Protein AF-A0A450YV75-F1 (afdb_monomer)

Nearest PDB structures (foldseek):
  7fiw-assembly1_A  TM=7.268E-01  e=1.356E-03  Wolbachia endosymbiont of Culex quinquefasciatus Pel
  8w2p-assembly1_A  TM=4.840E-01  e=3.377E-03  Geobacillus stearothermophilus
  4dap-assembly1_A  TM=3.737E-01  e=1.447E-03  Escherichia coli K-12
  3h4r-assembly1_A  TM=3.956E-01  e=1.069E-01  Escherichia coli K-12
  8xoo-assembly1_S  TM=3.190E-01  e=7.080E-01  Streptomyces hawaiiensis

pLDDT: mean 84.97, std 17.61, range [36.56, 97.62]

Solvent-accessible surface area (backbone atoms only — not comparable to full-atom values): 7342 Å² total; per-residue (Å²): 133,92,51,77,72,72,67,70,78,54,94,85,78,62,70,55,61,55,53,52,51,52,51,52,61,64,52,56,81,42,56,86,53,24,52,74,44,63,71,36,82,26,64,76,43,66,39,51,33,38,32,37,41,65,55,82,65,34,64,15,39,40,38,40,79,44,63,65,53,91,96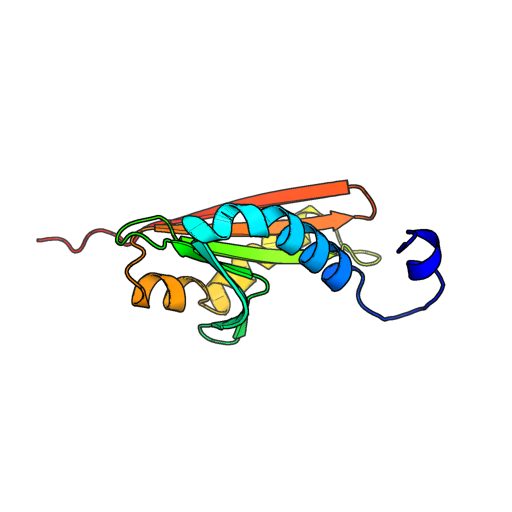,58,53,70,68,58,51,51,50,48,39,50,51,49,44,58,77,24,32,41,63,52,51,38,42,78,69,47,24,51,31,34,41,36,36,15,40,39,32,51,88,93,45,73,52,76,41,79,49,78,49,66,62,78,74,82,78,129

Structure (mmCIF, N/CA/C/O backbone):
data_AF-A0A450YV75-F1
#
_entry.id   AF-A0A450YV75-F1
#
loop_
_atom_site.group_PDB
_atom_site.id
_atom_site.type_symbol
_atom_site.label_atom_id
_atom_site.label_alt_id
_atom_site.label_comp_id
_atom_site.label_asym_id
_atom_site.label_entity_id
_atom_site.label_seq_id
_atom_site.pdbx_PDB_ins_code
_atom_site.Cartn_x
_atom_site.Cartn_y
_atom_site.Cartn_z
_atom_site.occupancy
_atom_site.B_iso_or_equiv
_atom_site.auth_seq_id
_atom_site.auth_comp_id
_atom_site.auth_asym_id
_atom_site.auth_atom_id
_atom_site.pdbx_PDB_model_num
ATOM 1 N N . MET A 1 1 ? -11.715 -6.234 -23.706 1.00 38.16 1 MET A N 1
ATOM 2 C CA . MET A 1 1 ? -10.824 -7.212 -23.048 1.00 38.16 1 MET A CA 1
ATOM 3 C C . MET A 1 1 ? -9.425 -6.637 -23.177 1.00 38.16 1 MET A C 1
ATOM 5 O O . MET A 1 1 ? -9.025 -6.399 -24.304 1.00 38.16 1 MET A O 1
ATOM 9 N N . LEU A 1 2 ? -8.765 -6.262 -22.078 1.00 36.66 2 LEU A N 1
ATOM 10 C CA . LEU A 1 2 ? -7.438 -5.639 -22.141 1.00 36.66 2 LEU A CA 1
ATOM 11 C C . LEU A 1 2 ? -6.396 -6.759 -22.282 1.00 36.66 2 LEU A C 1
ATOM 13 O O . LEU A 1 2 ? -6.283 -7.591 -21.380 1.00 36.66 2 LEU A O 1
ATOM 17 N N . SER A 1 3 ? -5.703 -6.834 -23.418 1.00 39.69 3 SER A N 1
ATOM 18 C CA . SER A 1 3 ? -4.635 -7.813 -23.646 1.00 39.69 3 SER A CA 1
ATOM 19 C C . SER A 1 3 ? -3.278 -7.209 -23.292 1.00 39.69 3 SER A C 1
ATOM 21 O O . SER A 1 3 ? -3.031 -6.032 -23.532 1.00 39.69 3 SER A O 1
ATOM 23 N N . TYR A 1 4 ? -2.359 -8.029 -22.775 1.00 46.41 4 TYR A N 1
ATOM 24 C CA . TYR A 1 4 ? -0.964 -7.645 -22.507 1.00 46.41 4 TYR A CA 1
ATOM 25 C C . TYR A 1 4 ? -0.268 -7.044 -23.745 1.00 46.41 4 TYR A C 1
ATOM 27 O O . TYR A 1 4 ? 0.578 -6.157 -23.630 1.00 46.41 4 TYR A O 1
ATOM 35 N N . HIS A 1 5 ? -0.672 -7.487 -24.938 1.00 49.31 5 HIS A N 1
ATOM 36 C CA . HIS A 1 5 ? -0.151 -6.977 -26.204 1.00 49.31 5 HIS A CA 1
ATOM 37 C C . HIS A 1 5 ? -0.627 -5.554 -26.538 1.00 49.31 5 HIS A C 1
ATOM 39 O O . HIS A 1 5 ? 0.089 -4.846 -27.239 1.00 49.31 5 HIS A O 1
ATOM 45 N N . ASP A 1 6 ? -1.747 -5.094 -25.973 1.00 47.56 6 ASP A N 1
ATOM 46 C CA . ASP A 1 6 ? -2.253 -3.730 -26.196 1.00 47.56 6 ASP A CA 1
ATOM 47 C C . ASP A 1 6 ? -1.529 -2.687 -25.328 1.00 47.56 6 ASP A C 1
ATOM 49 O O . ASP A 1 6 ? -1.534 -1.500 -25.641 1.00 47.56 6 ASP A O 1
ATOM 53 N N . THR A 1 7 ? -0.856 -3.117 -24.254 1.00 48.22 7 THR A N 1
ATOM 54 C CA . THR A 1 7 ? -0.045 -2.240 -23.385 1.00 48.22 7 THR A CA 1
ATOM 55 C C . THR A 1 7 ? 1.433 -2.178 -23.777 1.00 48.22 7 THR A C 1
ATOM 57 O O . THR A 1 7 ? 2.173 -1.355 -23.245 1.00 48.22 7 THR A O 1
ATOM 60 N N . ALA A 1 8 ? 1.874 -3.037 -24.703 1.00 46.22 8 ALA A N 1
ATOM 61 C CA . ALA A 1 8 ? 3.264 -3.114 -25.159 1.00 46.22 8 ALA A CA 1
ATOM 62 C C . ALA A 1 8 ? 3.581 -2.174 -26.342 1.00 46.22 8 ALA A C 1
ATOM 64 O O . ALA A 1 8 ? 4.746 -2.007 -26.688 1.00 46.22 8 ALA A O 1
ATOM 65 N N . GLY A 1 9 ? 2.562 -1.566 -26.963 1.00 40.19 9 GLY A N 1
ATOM 66 C CA . GLY A 1 9 ? 2.696 -0.765 -28.188 1.00 40.19 9 GLY A CA 1
ATOM 67 C C . GLY A 1 9 ? 2.872 0.745 -27.994 1.00 40.19 9 GLY A C 1
ATOM 68 O O . GLY A 1 9 ? 2.827 1.481 -28.974 1.00 40.19 9 GLY A O 1
ATOM 69 N N . GLY A 1 10 ? 3.037 1.230 -26.762 1.00 42.12 10 GLY A N 1
ATOM 70 C CA . GLY A 1 10 ? 3.183 2.659 -26.492 1.00 42.12 10 GLY A CA 1
ATOM 71 C C . GLY A 1 10 ? 4.266 2.918 -25.462 1.00 42.12 10 GLY A C 1
ATOM 72 O O . GLY A 1 10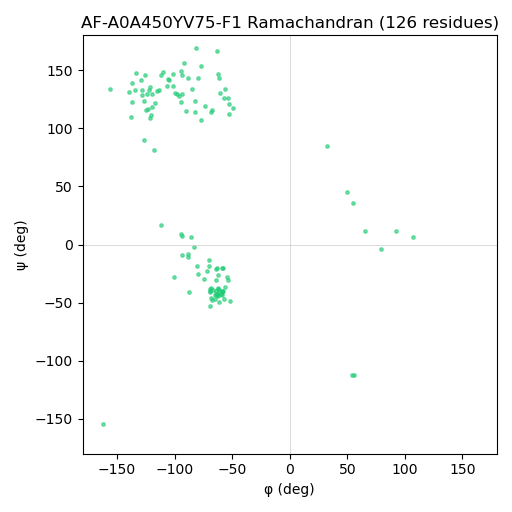 ? 4.083 2.635 -24.278 1.00 42.12 10 GLY A O 1
ATOM 73 N N . GLU A 1 11 ? 5.382 3.489 -25.903 1.00 48.56 11 GLU A N 1
ATOM 74 C CA . GLU A 1 11 ? 6.340 4.132 -25.013 1.00 48.56 11 GLU A CA 1
ATOM 75 C C . GLU A 1 11 ? 5.592 5.103 -24.075 1.00 48.56 11 GLU A C 1
ATOM 77 O O . GLU A 1 11 ? 4.959 6.065 -24.509 1.00 48.56 11 GLU A O 1
ATOM 82 N N . GLY A 1 12 ? 5.645 4.843 -22.765 1.00 50.12 12 GLY A N 1
ATOM 83 C CA . GLY A 1 12 ? 5.561 5.916 -21.772 1.00 50.12 12 GLY A CA 1
ATOM 84 C C . GLY A 1 12 ? 4.292 6.099 -20.929 1.00 50.12 12 GLY A C 1
ATOM 85 O O . GLY A 1 12 ? 4.273 7.052 -20.154 1.00 50.12 12 GLY A O 1
ATOM 86 N N . ARG A 1 13 ? 3.259 5.239 -20.960 1.00 46.75 13 ARG A N 1
ATOM 87 C CA . ARG A 1 13 ? 2.103 5.375 -20.030 1.00 46.75 13 ARG A CA 1
ATOM 88 C C . ARG A 1 13 ? 1.905 4.179 -19.083 1.00 46.75 13 ARG A C 1
ATOM 90 O O . ARG A 1 13 ? 1.094 3.294 -19.306 1.00 46.75 13 ARG A O 1
ATOM 97 N N . ALA A 1 14 ? 2.708 4.225 -18.014 1.00 56.16 14 ALA A N 1
ATOM 98 C CA . ALA A 1 14 ? 2.600 3.615 -16.677 1.00 56.16 14 ALA A CA 1
ATOM 99 C C . ALA A 1 14 ? 1.899 2.239 -16.528 1.00 56.16 14 ALA A C 1
ATOM 101 O O . ALA A 1 14 ? 0.752 2.173 -16.081 1.00 56.16 14 ALA A O 1
ATOM 102 N N . PRO A 1 15 ? 2.625 1.123 -16.744 1.00 67.38 15 PRO A N 1
ATOM 103 C CA . PRO A 1 15 ? 2.144 -0.226 -16.419 1.00 67.38 15 PRO A CA 1
ATOM 104 C C . PRO A 1 15 ? 1.790 -0.434 -14.931 1.00 67.38 15 PRO A C 1
ATOM 106 O O . PRO A 1 15 ? 1.016 -1.328 -14.609 1.00 67.38 15 PRO A O 1
ATOM 109 N N . GLU A 1 16 ? 2.301 0.400 -14.017 1.00 70.69 16 GLU A N 1
ATOM 110 C CA . GLU A 1 16 ? 1.957 0.369 -12.583 1.00 70.69 16 GLU A CA 1
ATOM 111 C C . GLU A 1 16 ? 0.460 0.581 -12.338 1.00 70.69 16 GLU A C 1
ATOM 113 O O . GLU A 1 16 ? -0.137 -0.141 -11.544 1.00 70.69 16 GLU A O 1
ATOM 118 N N . ALA A 1 17 ? -0.174 1.491 -13.083 1.00 79.00 17 ALA A N 1
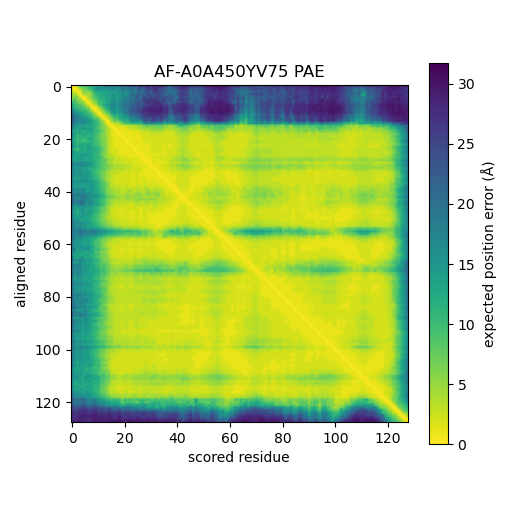ATOM 119 C CA . ALA A 1 17 ? -1.606 1.759 -12.958 1.00 79.00 17 ALA A CA 1
ATOM 120 C C . ALA A 1 17 ? -2.460 0.536 -13.337 1.00 79.00 17 ALA A C 1
ATOM 122 O O . ALA A 1 17 ? -3.534 0.325 -12.770 1.00 79.00 17 ALA A O 1
ATOM 123 N N . VAL A 1 18 ? -1.975 -0.301 -14.263 1.00 83.94 18 VAL A N 1
ATOM 124 C CA . VAL A 1 18 ? -2.639 -1.558 -14.640 1.00 83.94 18 VAL A CA 1
ATOM 125 C C . VAL A 1 18 ? -2.571 -2.556 -13.487 1.00 83.94 18 VAL A C 1
ATOM 127 O O . VAL A 1 18 ? -3.595 -3.134 -13.122 1.00 83.94 18 VAL A O 1
ATOM 130 N N . TYR A 1 19 ? -1.399 -2.717 -12.866 1.00 86.25 19 TYR A N 1
ATOM 131 C CA . TYR A 1 19 ? -1.244 -3.603 -11.712 1.00 86.25 19 TYR A CA 1
ATOM 132 C C . TYR A 1 19 ? -2.036 -3.122 -10.496 1.00 86.25 19 TYR A C 1
ATOM 134 O O . TYR A 1 19 ? -2.735 -3.919 -9.872 1.00 86.25 19 TYR A O 1
ATOM 142 N N . GLN A 1 20 ? -1.995 -1.821 -10.203 1.00 88.81 20 GLN A N 1
ATOM 143 C CA . GLN A 1 20 ? -2.792 -1.205 -9.145 1.00 88.81 20 GLN A CA 1
ATOM 144 C C . GLN A 1 20 ? -4.287 -1.464 -9.372 1.00 88.81 20 GLN A C 1
ATOM 146 O O . GLN A 1 20 ? -4.977 -1.895 -8.453 1.00 88.81 20 GLN A O 1
ATOM 151 N N . SER A 1 21 ? -4.785 -1.263 -10.598 1.00 90.81 21 SER A N 1
ATOM 152 C CA . SER A 1 21 ? -6.197 -1.495 -10.940 1.00 90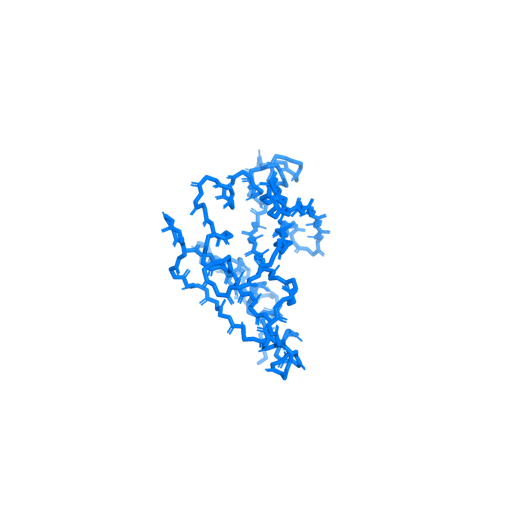.81 21 SER A CA 1
ATOM 153 C C . SER A 1 21 ? -6.593 -2.966 -10.808 1.00 90.81 21 SER A C 1
ATOM 155 O O . SER A 1 21 ? -7.674 -3.271 -10.306 1.00 90.81 21 SER A O 1
ATOM 157 N N . PHE A 1 22 ? -5.716 -3.886 -11.220 1.00 89.94 22 PHE A N 1
ATOM 158 C CA . PHE A 1 22 ? -5.935 -5.322 -11.049 1.00 89.94 22 PHE A CA 1
ATOM 159 C C . PHE A 1 22 ? -6.039 -5.699 -9.567 1.00 89.94 22 PHE A C 1
ATOM 161 O O . PHE A 1 22 ? -7.008 -6.341 -9.164 1.00 89.94 22 PHE A O 1
ATOM 168 N N . VAL A 1 23 ? -5.088 -5.249 -8.743 1.00 91.94 23 VAL A N 1
ATOM 169 C CA . VAL A 1 23 ? -5.099 -5.508 -7.296 1.00 91.94 23 VAL A CA 1
ATOM 170 C C . VAL A 1 23 ? -6.314 -4.866 -6.633 1.00 91.94 23 VAL A C 1
ATOM 172 O O . VAL A 1 23 ? -6.989 -5.527 -5.851 1.00 91.94 23 VAL A O 1
ATOM 175 N N . LEU A 1 24 ? -6.666 -3.630 -6.988 1.00 93.12 24 LEU A N 1
ATOM 176 C CA . LEU A 1 24 ? -7.866 -2.967 -6.476 1.00 93.12 24 LEU A CA 1
ATOM 177 C C . LEU A 1 24 ? -9.141 -3.764 -6.795 1.00 93.12 24 LEU A C 1
ATOM 179 O O . LEU A 1 24 ? -10.008 -3.899 -5.933 1.00 93.12 24 LEU A O 1
ATOM 183 N N . GLY A 1 25 ? -9.230 -4.349 -7.994 1.00 94.56 25 GLY A N 1
ATOM 184 C CA . GLY A 1 25 ? -10.326 -5.240 -8.379 1.00 94.56 25 GLY A CA 1
ATOM 185 C C . GLY A 1 25 ? -10.416 -6.505 -7.518 1.00 94.56 25 GLY A C 1
ATOM 186 O O . GLY A 1 25 ? -11.516 -6.918 -7.161 1.00 94.56 25 GLY A O 1
ATOM 187 N N . LEU A 1 26 ? -9.278 -7.092 -7.130 1.00 93.50 26 LEU A N 1
ATOM 188 C CA . LEU A 1 26 ? -9.245 -8.232 -6.202 1.00 93.50 26 LEU A CA 1
ATOM 189 C C . LEU A 1 26 ? -9.660 -7.827 -4.782 1.00 93.50 26 LEU A C 1
ATOM 191 O O . LEU A 1 26 ? -10.404 -8.551 -4.121 1.00 93.50 26 LEU A O 1
ATOM 195 N N . LEU A 1 27 ? -9.203 -6.659 -4.324 1.00 95.62 27 LEU A N 1
ATOM 196 C CA . LEU A 1 27 ? -9.498 -6.142 -2.987 1.00 95.62 27 LEU A CA 1
ATOM 197 C C . LEU A 1 27 ? -10.956 -5.704 -2.825 1.00 95.62 27 LEU A C 1
ATOM 199 O O . LEU A 1 27 ? -11.424 -5.610 -1.695 1.00 95.62 27 LEU A O 1
ATOM 203 N N . ALA A 1 28 ? -11.693 -5.469 -3.914 1.00 91.81 28 ALA A N 1
ATOM 204 C CA . ALA A 1 28 ? -13.089 -5.036 -3.864 1.00 91.81 28 ALA A CA 1
ATOM 205 C C . ALA A 1 28 ? -13.992 -5.973 -3.036 1.00 91.81 28 ALA A C 1
ATOM 207 O O . ALA A 1 28 ? -14.962 -5.510 -2.438 1.00 91.81 28 ALA A O 1
ATOM 208 N N . ASN A 1 29 ? -13.658 -7.269 -2.944 1.00 93.19 29 ASN A N 1
ATOM 209 C CA . ASN A 1 29 ? -14.415 -8.221 -2.123 1.00 93.19 29 ASN A CA 1
ATOM 210 C C . ASN A 1 29 ? -14.253 -8.011 -0.605 1.00 93.19 29 ASN A C 1
ATOM 212 O O . ASN A 1 29 ? -15.028 -8.577 0.154 1.00 93.19 29 ASN A O 1
ATOM 216 N N . LEU A 1 30 ? -13.275 -7.203 -0.179 1.00 95.00 30 LEU A N 1
ATOM 217 C CA . LEU A 1 30 ? -12.999 -6.884 1.223 1.00 95.00 30 LEU A CA 1
ATOM 218 C C . LEU A 1 30 ? -13.690 -5.591 1.673 1.00 95.00 30 LEU A C 1
ATOM 220 O O . LEU A 1 30 ? -13.386 -5.090 2.754 1.00 95.00 30 LEU A O 1
ATOM 224 N N . GLY A 1 31 ? -14.574 -5.015 0.851 1.00 92.88 31 GLY A N 1
ATOM 225 C CA . GLY A 1 31 ? -15.236 -3.735 1.127 1.00 92.88 31 GLY A CA 1
ATOM 226 C C . GLY A 1 31 ? -16.143 -3.730 2.365 1.00 92.88 31 GLY A C 1
ATOM 227 O O . GLY A 1 31 ? -16.426 -2.667 2.912 1.00 92.88 31 GLY A O 1
ATOM 228 N N . ASP A 1 32 ? -16.573 -4.904 2.827 1.00 94.12 32 ASP A N 1
ATOM 229 C CA . ASP A 1 32 ? -17.310 -5.104 4.081 1.00 94.12 32 ASP A CA 1
ATOM 230 C C . ASP A 1 32 ? -16.407 -4.985 5.320 1.00 94.12 32 ASP A C 1
ATOM 232 O O . ASP A 1 32 ? -16.847 -4.545 6.382 1.00 94.12 32 ASP A O 1
ATOM 236 N N . ARG A 1 33 ? -15.127 -5.337 5.176 1.00 95.62 33 ARG A N 1
ATOM 237 C CA . ARG A 1 33 ? -14.122 -5.331 6.248 1.00 95.62 33 ARG A CA 1
ATOM 238 C C . ARG A 1 33 ? -13.213 -4.111 6.221 1.00 95.62 33 ARG A C 1
ATOM 240 O O . ARG A 1 33 ? -12.693 -3.715 7.264 1.00 95.62 33 ARG A O 1
ATOM 247 N N . TYR A 1 34 ? -13.006 -3.529 5.045 1.00 97.31 34 TYR A N 1
ATOM 248 C CA . TYR A 1 34 ? -12.088 -2.425 4.814 1.00 97.31 34 TYR A CA 1
ATOM 249 C C . TYR A 1 34 ? -12.712 -1.331 3.950 1.00 97.31 34 TYR A C 1
ATOM 251 O O . TYR A 1 34 ? -13.206 -1.570 2.852 1.00 97.31 34 TYR A O 1
ATOM 259 N N . ARG A 1 35 ? -12.556 -0.082 4.389 1.00 96.62 35 ARG A N 1
ATOM 260 C CA . ARG A 1 35 ? -12.682 1.087 3.523 1.00 96.62 35 ARG A CA 1
ATOM 261 C C . ARG A 1 35 ? -11.406 1.220 2.694 1.00 96.62 35 ARG A C 1
ATOM 263 O O . ARG A 1 35 ? -10.360 1.609 3.216 1.00 96.62 35 ARG A O 1
ATOM 270 N N . ILE A 1 36 ? -11.505 0.907 1.407 1.00 97.19 36 ILE A N 1
ATOM 271 C CA . ILE A 1 36 ? -10.384 0.926 0.461 1.00 97.19 36 ILE A CA 1
ATOM 272 C C . ILE A 1 36 ? -10.378 2.258 -0.294 1.00 97.19 36 ILE A C 1
ATOM 274 O O . ILE A 1 36 ? -11.390 2.663 -0.863 1.00 97.19 36 ILE A O 1
ATOM 278 N N . ARG A 1 37 ? -9.237 2.950 -0.298 1.00 95.75 37 ARG A N 1
ATOM 279 C CA . ARG A 1 37 ? -9.015 4.214 -1.014 1.00 95.75 37 ARG A CA 1
ATOM 280 C C . ARG A 1 37 ? -7.752 4.093 -1.853 1.00 95.75 37 ARG A C 1
ATOM 282 O O . ARG A 1 37 ? -6.714 3.726 -1.317 1.00 95.75 37 ARG A O 1
ATOM 289 N N . SER A 1 38 ? -7.826 4.418 -3.139 1.00 94.88 38 SER A N 1
ATOM 290 C CA . SER A 1 38 ? -6.673 4.405 -4.046 1.00 94.88 38 SER A CA 1
ATOM 291 C C . SER A 1 38 ? -6.265 5.813 -4.457 1.00 94.88 38 SER A C 1
ATOM 293 O O . SER A 1 38 ? -7.144 6.658 -4.624 1.00 94.88 38 SER A O 1
ATOM 295 N N . ASN A 1 39 ? -4.974 6.046 -4.701 1.00 92.81 39 ASN A N 1
ATOM 296 C CA . ASN A 1 39 ? -4.441 7.337 -5.154 1.00 92.81 39 ASN A CA 1
ATOM 297 C C . ASN A 1 39 ? -4.935 8.505 -4.280 1.00 92.81 39 ASN A C 1
ATOM 299 O O . ASN A 1 39 ? -5.372 9.537 -4.788 1.00 92.81 39 ASN A O 1
ATOM 303 N N . ILE A 1 40 ? -4.891 8.324 -2.959 1.00 93.62 40 ILE A N 1
ATOM 304 C CA . ILE A 1 40 ? -5.452 9.260 -1.978 1.00 93.62 40 ILE A CA 1
ATOM 305 C C . ILE A 1 40 ? -4.342 10.034 -1.267 1.00 93.62 40 ILE A C 1
ATOM 307 O O . ILE A 1 40 ? -3.280 9.483 -0.968 1.00 93.62 40 ILE A O 1
ATOM 311 N N . GLU A 1 41 ? -4.585 11.316 -0.999 1.00 92.75 41 GLU A N 1
ATOM 312 C CA . GLU A 1 41 ? -3.682 12.124 -0.180 1.00 92.75 41 GLU A CA 1
ATOM 313 C C . GLU A 1 41 ? -3.562 11.532 1.227 1.00 92.75 41 GLU A C 1
ATOM 315 O O . GLU A 1 41 ? -4.554 11.198 1.882 1.00 92.75 41 GLU A O 1
ATOM 320 N N . SER A 1 42 ? -2.323 11.370 1.680 1.00 91.31 42 SER A N 1
ATOM 321 C CA . SER A 1 42 ? -2.005 10.807 2.983 1.00 91.31 42 SER A CA 1
ATOM 322 C C . SER A 1 42 ? -0.636 11.275 3.449 1.00 91.31 42 SER A C 1
ATOM 324 O O . SER A 1 42 ? 0.332 11.263 2.685 1.00 91.31 42 SER A O 1
ATOM 326 N N . GLY A 1 43 ? -0.552 11.695 4.712 1.00 92.31 43 GLY A N 1
ATOM 327 C CA . GLY A 1 43 ? 0.667 12.265 5.275 1.00 92.31 43 GLY A CA 1
ATOM 328 C C . GLY A 1 43 ? 1.192 13.430 4.428 1.00 92.31 43 GLY A C 1
ATOM 329 O O . GLY A 1 43 ? 0.574 14.487 4.366 1.00 92.31 43 GLY A O 1
ATOM 330 N N . LEU A 1 44 ? 2.344 13.223 3.789 1.00 92.44 44 LEU A N 1
ATOM 331 C CA . LEU A 1 44 ? 3.080 14.199 2.979 1.00 92.44 44 LEU A CA 1
ATOM 332 C C . LEU A 1 44 ? 3.096 13.843 1.479 1.00 92.44 44 LEU A C 1
ATOM 334 O O . LEU A 1 44 ? 3.958 14.320 0.735 1.00 92.44 44 LEU A O 1
ATOM 338 N N . GLY A 1 45 ? 2.207 12.956 1.029 1.00 93.31 45 GLY A N 1
ATOM 339 C CA . GLY A 1 45 ? 2.156 12.510 -0.361 1.00 93.31 45 GLY A CA 1
ATOM 340 C C . GLY A 1 45 ? 0.830 11.855 -0.737 1.00 93.31 45 GLY A C 1
ATOM 341 O O . GLY A 1 45 ? -0.211 12.135 -0.146 1.00 93.31 45 GLY A O 1
ATOM 342 N N . ARG A 1 46 ? 0.876 10.980 -1.744 1.00 93.25 46 ARG A N 1
ATOM 343 C CA . ARG A 1 46 ? -0.279 10.229 -2.235 1.00 93.25 46 ARG A CA 1
ATOM 344 C C . ARG A 1 46 ? 0.052 8.746 -2.193 1.00 93.25 46 ARG A C 1
ATOM 346 O O . ARG A 1 46 ? 0.961 8.315 -2.894 1.00 93.25 46 ARG A O 1
ATOM 353 N N . ALA A 1 47 ? -0.670 8.007 -1.361 1.00 93.31 47 ALA A N 1
ATOM 354 C CA . ALA A 1 47 ? -0.526 6.562 -1.268 1.00 93.31 47 ALA A CA 1
ATOM 355 C C . ALA A 1 47 ? -1.276 5.888 -2.422 1.00 93.31 47 ALA A C 1
ATOM 357 O O . ALA A 1 47 ? -2.376 6.327 -2.787 1.00 93.31 47 ALA A O 1
ATOM 358 N N . ASP A 1 48 ? -0.719 4.802 -2.959 1.00 94.94 48 ASP A N 1
ATOM 359 C CA . ASP A 1 48 ? -1.380 4.068 -4.036 1.00 94.94 48 ASP A CA 1
ATOM 360 C C . ASP A 1 48 ? -2.651 3.383 -3.542 1.00 94.94 48 ASP A C 1
ATOM 362 O O . ASP A 1 48 ? -3.691 3.515 -4.188 1.00 94.94 48 ASP A O 1
ATOM 366 N N . ILE A 1 49 ? -2.594 2.672 -2.409 1.00 96.69 49 ILE A N 1
ATOM 367 C CA . ILE A 1 49 ? -3.772 2.110 -1.735 1.00 96.69 49 ILE A CA 1
ATOM 368 C C . ILE A 1 49 ? -3.645 2.262 -0.214 1.00 96.69 49 ILE A C 1
ATOM 370 O O . ILE A 1 49 ? -2.644 1.882 0.392 1.00 96.69 49 ILE A O 1
ATOM 374 N N . LEU A 1 50 ? -4.714 2.762 0.406 1.00 97.06 50 LEU A N 1
ATOM 375 C CA . LEU A 1 50 ? -4.962 2.720 1.842 1.00 97.06 50 LEU A CA 1
ATOM 376 C C . LEU A 1 50 ? -6.193 1.872 2.135 1.00 97.06 50 LEU A C 1
ATOM 378 O O . LEU A 1 50 ? -7.256 2.088 1.549 1.00 97.06 50 LEU A O 1
ATOM 382 N N . MET A 1 51 ? -6.067 0.961 3.092 1.00 97.62 51 MET A N 1
ATOM 383 C CA . MET A 1 51 ? -7.177 0.159 3.593 1.00 97.62 51 MET A CA 1
ATOM 384 C C . MET A 1 51 ? -7.343 0.404 5.087 1.00 97.62 51 MET A C 1
ATOM 386 O O . MET A 1 51 ? -6.509 -0.001 5.900 1.00 97.62 51 MET A O 1
ATOM 390 N N . SER A 1 52 ? -8.445 1.051 5.440 1.00 97.00 52 SER A N 1
ATOM 391 C CA . SER A 1 52 ? -8.826 1.284 6.830 1.00 97.00 52 SER A CA 1
ATOM 392 C C . SER A 1 52 ? -9.836 0.228 7.249 1.00 97.00 52 SER A C 1
ATOM 394 O O . SER A 1 52 ? -10.814 0.045 6.523 1.00 97.00 52 SER A O 1
ATOM 396 N N . PRO A 1 53 ? -9.649 -0.473 8.372 1.00 96.56 53 PRO A N 1
ATOM 397 C CA . PRO A 1 53 ? -10.641 -1.423 8.849 1.00 96.56 53 PRO A CA 1
ATOM 398 C C . PRO A 1 53 ? -11.959 -0.692 9.142 1.00 96.56 53 PRO A C 1
ATOM 400 O O . PRO A 1 53 ? -11.961 0.453 9.598 1.00 96.56 53 PRO A O 1
ATOM 403 N N . VAL A 1 54 ? -13.085 -1.342 8.849 1.00 94.62 54 VAL A N 1
ATOM 404 C CA . VAL A 1 54 ? -14.417 -0.818 9.195 1.00 94.62 54 VAL A CA 1
ATOM 405 C C . VAL A 1 54 ? -14.625 -0.863 10.710 1.00 94.62 54 VAL A C 1
ATOM 407 O O . VAL A 1 54 ? -15.169 0.075 11.289 1.00 94.62 54 VAL A O 1
ATOM 410 N N . GLU A 1 55 ? -14.142 -1.924 11.358 1.00 87.88 55 GLU A N 1
ATOM 411 C CA . GLU A 1 55 ? -14.163 -2.070 12.811 1.00 87.88 55 GLU A CA 1
ATOM 412 C C . GLU A 1 55 ? -12.952 -1.390 13.465 1.00 87.88 55 GLU A C 1
ATOM 414 O O . GLU A 1 55 ? -11.802 -1.549 13.040 1.00 87.88 55 GLU A O 1
ATOM 419 N N . ALA A 1 56 ? -13.210 -0.633 14.534 1.00 79.31 56 ALA A N 1
ATOM 420 C CA . ALA A 1 56 ? -12.175 0.077 15.274 1.00 79.31 56 ALA A CA 1
ATOM 421 C C . ALA A 1 56 ? -11.154 -0.887 15.905 1.00 79.31 56 ALA A C 1
ATOM 423 O O . ALA A 1 56 ? -11.488 -1.986 16.341 1.00 79.31 56 ALA A O 1
ATOM 424 N N . GLY A 1 57 ? -9.893 -0.456 15.985 1.00 78.56 57 GLY A N 1
ATOM 425 C CA . GLY A 1 57 ? -8.805 -1.260 16.551 1.00 78.56 57 GLY A CA 1
ATOM 426 C C . GLY A 1 57 ? -8.241 -2.329 15.610 1.00 78.56 57 GLY A C 1
ATOM 427 O O . GLY A 1 57 ? -7.240 -2.957 15.954 1.00 78.56 57 GLY A O 1
ATOM 428 N N . GLY A 1 58 ? -8.823 -2.500 14.418 1.00 88.69 58 GLY A N 1
ATOM 429 C CA . GLY A 1 58 ? -8.248 -3.327 13.364 1.00 88.69 58 GLY A CA 1
ATOM 430 C C . GLY A 1 58 ? -6.898 -2.802 12.857 1.00 88.69 58 GLY A C 1
ATOM 431 O O . GLY A 1 58 ? -6.492 -1.662 13.106 1.00 88.69 58 GLY A O 1
ATOM 432 N N . ARG A 1 59 ? -6.194 -3.651 12.105 1.00 95.06 59 ARG A N 1
ATOM 433 C CA . ARG A 1 59 ? -4.929 -3.296 11.456 1.00 95.06 59 ARG A CA 1
ATOM 434 C C . ARG A 1 59 ? -5.199 -2.553 10.149 1.00 95.06 59 ARG A C 1
ATOM 436 O O . ARG A 1 59 ? -5.862 -3.100 9.268 1.00 95.06 59 ARG A O 1
ATOM 443 N N . GLY A 1 60 ? -4.654 -1.346 10.020 1.00 97.00 60 GLY A N 1
ATOM 444 C CA . GLY A 1 60 ? -4.652 -0.599 8.763 1.00 97.00 60 GLY A CA 1
ATOM 445 C C . GLY A 1 60 ? -3.594 -1.134 7.797 1.00 97.00 60 GLY A C 1
ATOM 446 O O . GLY A 1 60 ? -2.591 -1.703 8.230 1.00 97.00 60 GLY A O 1
ATOM 447 N N . ILE A 1 61 ? -3.806 -0.959 6.493 1.00 97.62 61 ILE A N 1
ATOM 448 C CA . ILE A 1 61 ? -2.872 -1.425 5.459 1.00 97.62 61 ILE A CA 1
ATOM 449 C C . ILE A 1 61 ? -2.540 -0.274 4.509 1.00 97.62 61 ILE A C 1
ATOM 451 O O . ILE A 1 61 ? -3.437 0.427 4.038 1.00 97.62 61 ILE A O 1
ATOM 455 N N . VAL A 1 62 ? -1.254 -0.101 4.220 1.00 97.56 62 VAL A N 1
ATOM 456 C CA . VAL A 1 62 ? -0.737 0.777 3.163 1.00 97.56 62 VAL A CA 1
ATOM 457 C C . VAL A 1 62 ? -0.084 -0.104 2.109 1.00 97.56 62 VAL A C 1
ATOM 459 O O . VAL A 1 62 ? 0.711 -0.973 2.463 1.00 97.56 62 VAL A O 1
ATOM 462 N N . MET A 1 63 ? -0.379 0.122 0.833 1.00 96.81 63 MET A N 1
ATOM 463 C CA . MET A 1 63 ? 0.329 -0.525 -0.273 1.00 96.81 63 MET A CA 1
ATOM 464 C C . MET A 1 63 ? 0.960 0.531 -1.174 1.00 96.81 63 MET A C 1
ATOM 466 O O . MET A 1 63 ? 0.304 1.517 -1.515 1.00 96.81 63 MET A O 1
ATOM 470 N N . GLU A 1 64 ? 2.206 0.291 -1.566 1.00 95.75 64 GLU A N 1
ATOM 471 C CA . GLU A 1 64 ? 2.955 1.076 -2.546 1.00 95.75 64 GLU A CA 1
ATOM 472 C C . GLU A 1 64 ? 3.432 0.139 -3.658 1.00 95.75 64 GLU A C 1
ATOM 474 O O . GLU A 1 64 ? 4.040 -0.905 -3.388 1.00 95.75 64 GLU A O 1
ATOM 479 N N . PHE A 1 65 ? 3.169 0.511 -4.907 1.00 93.75 65 PHE A N 1
ATOM 480 C CA . PHE A 1 65 ? 3.526 -0.272 -6.080 1.00 93.75 65 PHE A CA 1
ATOM 481 C C . PHE A 1 65 ? 4.731 0.340 -6.794 1.00 93.75 65 PHE A C 1
ATOM 483 O O . PHE A 1 65 ? 4.855 1.556 -6.925 1.00 93.75 65 PHE A O 1
ATOM 490 N N . LYS A 1 66 ? 5.623 -0.516 -7.296 1.00 92.25 66 LYS A N 1
ATOM 491 C CA . LYS A 1 66 ? 6.720 -0.128 -8.191 1.00 92.25 66 LYS A CA 1
ATOM 492 C C . LYS A 1 66 ? 6.804 -1.083 -9.366 1.00 92.25 66 LYS A C 1
ATOM 494 O O . LYS A 1 66 ? 6.576 -2.283 -9.229 1.00 92.25 66 LYS A O 1
ATOM 499 N N . ARG A 1 67 ? 7.212 -0.575 -10.518 1.00 88.81 67 ARG A N 1
ATOM 500 C CA . ARG A 1 67 ? 7.675 -1.372 -11.650 1.00 88.81 67 ARG A CA 1
ATOM 501 C C . ARG A 1 67 ? 9.181 -1.250 -11.766 1.00 88.81 67 ARG A C 1
ATOM 503 O O . ARG A 1 67 ? 9.730 -0.152 -11.721 1.00 88.81 67 ARG A O 1
ATOM 510 N N . LEU A 1 68 ? 9.834 -2.376 -12.005 1.00 89.62 68 LEU A N 1
ATOM 511 C CA . LEU A 1 68 ? 11.247 -2.405 -12.309 1.00 89.62 68 LEU A CA 1
ATOM 512 C C . LEU A 1 68 ? 11.506 -1.753 -13.675 1.00 89.62 68 LEU A C 1
ATOM 514 O O . LEU A 1 68 ? 11.017 -2.210 -14.710 1.00 89.62 68 LEU A O 1
ATOM 518 N N . GLY A 1 69 ? 12.231 -0.636 -13.659 1.00 84.62 69 GLY A N 1
ATOM 519 C CA . GLY A 1 69 ? 12.739 0.018 -14.861 1.00 84.62 69 GLY A CA 1
ATOM 520 C C . GLY A 1 69 ? 14.019 -0.635 -15.382 1.00 84.62 69 GLY A C 1
ATOM 521 O O . GLY A 1 69 ? 14.662 -1.430 -14.694 1.00 84.62 69 GLY A O 1
ATOM 522 N N . GLU A 1 70 ? 14.428 -0.251 -16.591 1.00 81.31 70 GLU A N 1
ATOM 523 C CA . GLU A 1 70 ? 15.726 -0.650 -17.137 1.00 81.31 70 GLU A CA 1
ATOM 524 C C . GLU A 1 70 ? 16.854 -0.225 -16.181 1.00 81.31 70 GLU A C 1
ATOM 526 O O . GLU A 1 70 ? 16.864 0.896 -15.669 1.00 81.31 70 GLU A O 1
ATOM 531 N N . ASN A 1 71 ? 17.798 -1.131 -15.917 1.00 86.44 71 ASN A N 1
ATOM 532 C CA . ASN A 1 71 ? 18.932 -0.938 -14.997 1.00 86.44 71 ASN A CA 1
ATOM 533 C C . ASN A 1 71 ? 18.578 -0.771 -13.504 1.00 86.44 71 ASN A C 1
ATOM 535 O O . ASN A 1 71 ? 19.446 -0.422 -12.697 1.00 86.44 71 ASN A O 1
ATOM 539 N N . GLN A 1 72 ? 17.336 -1.040 -13.100 1.00 90.19 72 GLN A N 1
ATOM 540 C CA . GLN A 1 72 ? 16.972 -1.148 -11.687 1.00 90.19 72 GLN A CA 1
ATOM 541 C C . GLN A 1 72 ? 17.084 -2.599 -11.203 1.00 90.19 72 GLN A C 1
ATOM 543 O O . GLN A 1 72 ? 16.998 -3.538 -11.989 1.00 90.19 72 GLN A O 1
ATOM 548 N N . SER A 1 73 ? 17.258 -2.795 -9.892 1.00 94.56 73 SER A N 1
ATOM 549 C CA . SER A 1 73 ? 17.191 -4.125 -9.273 1.00 94.56 73 SER A CA 1
ATOM 550 C C . SER A 1 73 ? 15.972 -4.256 -8.364 1.00 94.56 73 SER A C 1
ATOM 552 O O . SER A 1 73 ? 15.565 -3.291 -7.711 1.00 94.56 73 SER A O 1
ATOM 554 N N . MET A 1 74 ? 15.406 -5.465 -8.329 1.00 94.00 74 MET A N 1
ATOM 555 C CA . MET A 1 74 ? 14.247 -5.811 -7.503 1.00 94.00 74 MET A CA 1
ATOM 556 C C . MET A 1 74 ? 14.471 -5.421 -6.037 1.00 94.00 74 MET A C 1
ATOM 558 O O . MET A 1 74 ? 13.672 -4.700 -5.451 1.00 94.00 74 MET A O 1
ATOM 562 N N . ASP A 1 75 ? 15.622 -5.799 -5.478 1.00 95.00 75 ASP A N 1
ATOM 563 C CA . ASP A 1 75 ? 15.963 -5.514 -4.084 1.00 95.00 75 ASP A CA 1
ATOM 564 C C . ASP A 1 75 ? 16.063 -4.009 -3.770 1.00 95.00 75 ASP A C 1
ATOM 566 O O . ASP A 1 75 ? 15.593 -3.555 -2.723 1.00 95.00 75 ASP A O 1
ATOM 570 N N . ARG A 1 76 ? 16.591 -3.199 -4.702 1.00 94.88 76 ARG A N 1
ATOM 571 C CA . ARG A 1 76 ? 16.620 -1.737 -4.534 1.00 94.88 76 ARG A CA 1
ATOM 572 C C . ARG A 1 76 ? 15.209 -1.165 -4.461 1.00 94.88 76 ARG A C 1
ATOM 574 O O . ARG A 1 76 ? 14.948 -0.334 -3.599 1.00 94.88 76 ARG A O 1
ATOM 581 N N . GLN A 1 77 ? 14.299 -1.618 -5.322 1.00 95.50 77 GLN A N 1
ATOM 582 C CA . GLN A 1 77 ? 12.910 -1.146 -5.313 1.00 95.50 77 GLN A CA 1
ATOM 583 C C . GLN A 1 77 ? 12.142 -1.629 -4.078 1.00 95.50 77 GLN A C 1
ATOM 585 O O . GLN A 1 77 ? 11.433 -0.840 -3.455 1.00 95.50 77 GLN A O 1
ATOM 590 N N . LEU A 1 78 ? 12.349 -2.880 -3.658 1.00 95.44 78 LEU A N 1
ATOM 591 C CA . LEU A 1 78 ? 11.774 -3.414 -2.419 1.00 95.44 78 LEU A CA 1
ATOM 592 C C . LEU A 1 78 ? 12.306 -2.699 -1.171 1.00 95.44 78 LEU A C 1
ATOM 594 O O . LEU A 1 78 ? 11.674 -2.760 -0.122 1.00 95.44 78 LEU A O 1
ATOM 598 N N . THR A 1 79 ? 13.461 -2.038 -1.255 1.00 93.75 79 THR A N 1
ATOM 599 C CA . THR A 1 79 ? 14.010 -1.207 -0.172 1.00 93.75 79 THR A CA 1
ATOM 600 C C . THR A 1 79 ? 13.489 0.227 -0.246 1.00 93.75 79 THR A C 1
ATOM 602 O O . THR A 1 79 ? 13.121 0.797 0.774 1.00 93.75 79 THR A O 1
ATOM 605 N N . ALA A 1 80 ? 13.394 0.796 -1.448 1.00 93.31 80 ALA A N 1
ATOM 606 C CA . ALA A 1 80 ? 12.940 2.169 -1.651 1.00 93.31 80 ALA A CA 1
ATOM 607 C C . ALA A 1 80 ? 11.448 2.367 -1.334 1.00 93.31 80 ALA A C 1
ATOM 609 O O . ALA A 1 80 ? 11.071 3.402 -0.792 1.00 93.31 80 ALA A O 1
ATOM 610 N N . ALA A 1 81 ? 10.592 1.393 -1.657 1.00 93.69 81 ALA A N 1
ATOM 611 C CA . ALA A 1 81 ? 9.150 1.522 -1.451 1.00 93.69 81 ALA A CA 1
ATOM 612 C C . ALA A 1 81 ? 8.747 1.625 0.040 1.00 93.69 81 ALA A C 1
ATOM 614 O O . ALA A 1 81 ? 8.008 2.554 0.369 1.00 93.69 81 ALA A O 1
ATOM 615 N N . PRO A 1 82 ? 9.251 0.786 0.972 1.00 93.12 82 PRO A N 1
ATOM 616 C CA . PRO A 1 82 ? 9.013 0.988 2.403 1.00 93.12 82 PRO A CA 1
ATOM 617 C C . PRO A 1 82 ? 9.545 2.335 2.910 1.00 93.12 82 PRO A C 1
ATOM 619 O O . PRO A 1 82 ? 8.818 3.038 3.611 1.00 93.12 82 PRO A O 1
ATOM 622 N N . SER A 1 83 ? 10.749 2.750 2.489 1.00 93.19 83 SER A N 1
ATOM 623 C CA . SER A 1 83 ? 11.295 4.070 2.845 1.00 93.19 83 SER A CA 1
ATOM 624 C C . SER A 1 83 ? 10.382 5.205 2.384 1.00 93.19 83 SER A C 1
ATOM 626 O O . SER A 1 83 ? 10.114 6.128 3.146 1.00 93.19 83 SER A O 1
ATOM 628 N N . GLN A 1 84 ? 9.813 5.111 1.180 1.00 94.12 84 GLN A N 1
ATOM 629 C CA . GLN A 1 84 ? 8.848 6.094 0.696 1.00 94.12 84 GLN A CA 1
ATOM 630 C C . GLN A 1 84 ? 7.580 6.140 1.567 1.00 94.12 84 GLN A C 1
ATOM 632 O O . GLN A 1 84 ? 7.107 7.233 1.882 1.00 94.12 84 GLN A O 1
ATOM 637 N N . ILE A 1 85 ? 7.035 4.989 1.979 1.00 94.94 85 ILE A N 1
ATOM 638 C CA . ILE A 1 85 ? 5.858 4.920 2.868 1.00 94.94 85 ILE A CA 1
ATOM 639 C C . ILE A 1 85 ? 6.135 5.639 4.199 1.00 94.94 85 ILE A C 1
ATOM 641 O O . ILE A 1 85 ? 5.284 6.390 4.693 1.00 94.94 85 ILE A O 1
ATOM 645 N N . GLU A 1 86 ? 7.322 5.426 4.770 1.00 93.75 86 GLU A N 1
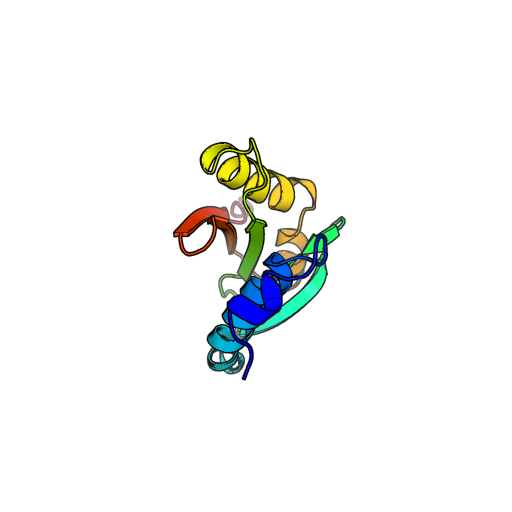ATOM 646 C CA . GLU A 1 86 ? 7.761 6.045 6.023 1.00 93.75 86 GLU A CA 1
ATOM 647 C C . GLU A 1 86 ? 8.001 7.552 5.874 1.00 93.75 86 GLU A C 1
ATOM 649 O O . GLU A 1 86 ? 7.404 8.349 6.604 1.00 93.75 86 GLU A O 1
ATOM 654 N N . GLU A 1 87 ? 8.814 7.958 4.896 1.00 94.88 87 GLU A N 1
ATOM 655 C CA . GLU A 1 87 ? 9.161 9.359 4.625 1.00 94.88 87 GLU A CA 1
ATOM 656 C C . GLU A 1 87 ? 7.922 10.204 4.332 1.00 94.88 87 GLU A C 1
ATOM 658 O O . GLU A 1 87 ? 7.793 11.335 4.812 1.00 94.88 87 GLU A O 1
ATOM 663 N N . LYS A 1 88 ? 6.978 9.645 3.568 1.00 96.69 88 LYS A N 1
ATOM 664 C CA . LYS A 1 88 ? 5.712 10.307 3.245 1.00 96.69 88 LYS A CA 1
ATOM 665 C C . LYS A 1 88 ? 4.658 10.156 4.333 1.00 96.69 88 LYS A C 1
ATOM 667 O O . LYS A 1 88 ? 3.598 10.767 4.225 1.00 96.69 88 LYS A O 1
ATOM 672 N N . ARG A 1 89 ? 4.947 9.426 5.412 1.00 95.62 89 ARG A N 1
ATOM 673 C CA . ARG A 1 89 ?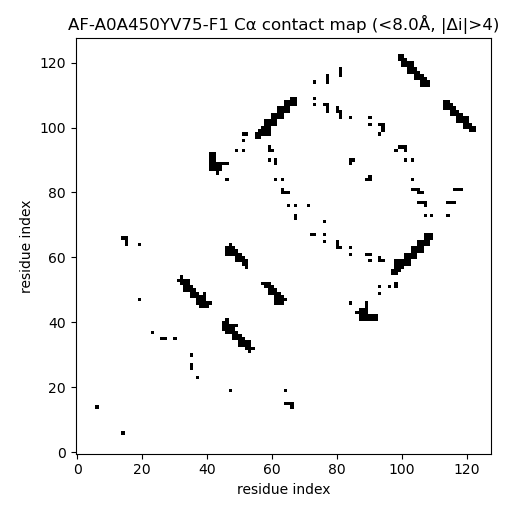 4.090 9.288 6.599 1.00 95.62 89 ARG A CA 1
ATOM 674 C C . ARG A 1 89 ? 2.675 8.799 6.278 1.00 95.62 89 ARG A C 1
ATOM 676 O O . ARG A 1 89 ? 1.727 9.190 6.959 1.00 95.62 89 ARG A O 1
ATOM 683 N N . TYR A 1 90 ? 2.517 7.919 5.289 1.00 95.25 90 TYR A N 1
ATOM 684 C CA . TYR A 1 90 ? 1.201 7.371 4.929 1.00 95.25 90 TYR A CA 1
ATOM 685 C C . TYR A 1 90 ? 0.470 6.679 6.100 1.00 95.25 90 TYR A C 1
ATOM 687 O O . TYR A 1 90 ? -0.740 6.868 6.253 1.00 95.25 90 TYR A O 1
ATOM 695 N N . PRO A 1 91 ? 1.159 5.960 7.016 1.00 95.31 91 PRO A N 1
ATOM 696 C CA . PRO A 1 91 ? 0.508 5.389 8.196 1.00 95.31 91 PRO A C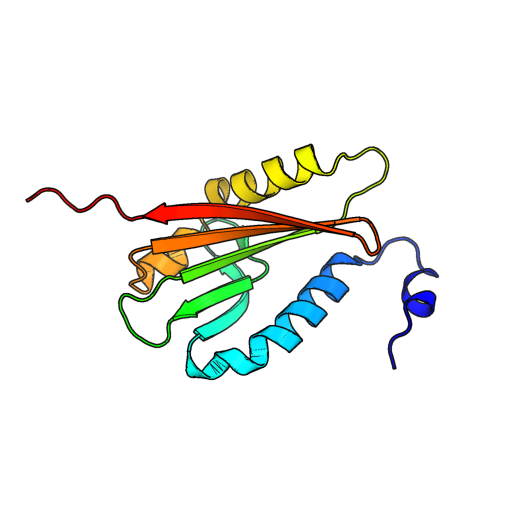A 1
ATOM 697 C C . PRO A 1 91 ? -0.190 6.411 9.110 1.00 95.31 91 PRO A C 1
ATOM 699 O O . PRO A 1 91 ? -1.056 6.023 9.891 1.00 95.31 91 PRO A O 1
ATOM 702 N N . ALA A 1 92 ? 0.151 7.706 9.039 1.00 93.81 92 ALA A N 1
ATOM 703 C CA . ALA A 1 92 ? -0.446 8.734 9.892 1.00 93.81 92 ALA A CA 1
ATOM 704 C C . ALA A 1 92 ? -1.963 8.862 9.687 1.00 93.81 92 ALA A C 1
ATOM 706 O O . ALA A 1 92 ? -2.694 8.991 10.667 1.00 93.81 92 ALA A O 1
ATOM 707 N N . THR A 1 93 ? -2.446 8.758 8.444 1.00 94.31 93 THR A N 1
ATOM 708 C CA . THR A 1 93 ? -3.889 8.789 8.149 1.00 94.31 93 THR A CA 1
ATOM 709 C C . THR A 1 93 ? -4.613 7.619 8.815 1.00 94.31 93 THR A C 1
ATOM 711 O O . THR A 1 93 ? -5.638 7.816 9.457 1.00 94.31 93 THR A O 1
ATOM 714 N N . LEU A 1 94 ? -4.054 6.407 8.733 1.00 95.06 94 LEU A N 1
ATOM 715 C CA . LEU A 1 94 ? -4.644 5.211 9.347 1.00 95.06 94 LEU A CA 1
ATOM 716 C C . LEU A 1 94 ? -4.635 5.286 10.878 1.00 95.06 94 LEU A C 1
ATOM 718 O O . LEU A 1 94 ? -5.605 4.894 11.526 1.00 95.06 94 LEU A O 1
ATOM 722 N N . ARG A 1 95 ? -3.560 5.822 11.465 1.00 93.31 95 ARG A N 1
ATOM 723 C CA . ARG A 1 95 ? -3.468 6.050 12.915 1.00 93.31 95 ARG A CA 1
ATOM 724 C C . ARG A 1 95 ? -4.497 7.070 13.397 1.00 93.31 95 ARG A C 1
ATOM 726 O O . ARG A 1 95 ? -5.148 6.827 14.407 1.00 93.31 95 ARG A O 1
ATOM 733 N N . ALA A 1 96 ? -4.695 8.163 12.657 1.00 92.56 96 ALA A N 1
ATOM 734 C CA . ALA A 1 96 ? -5.736 9.150 12.955 1.00 92.56 96 ALA A CA 1
ATOM 735 C C . ALA A 1 96 ? -7.156 8.556 12.878 1.00 92.56 96 ALA A C 1
ATOM 737 O O . ALA A 1 96 ? -8.059 9.013 13.571 1.00 92.56 96 ALA A O 1
ATOM 738 N N . GLU A 1 97 ? -7.341 7.502 12.082 1.00 92.69 97 GLU A N 1
ATOM 739 C CA . GLU A 1 97 ? -8.586 6.732 11.982 1.00 92.69 97 GLU A CA 1
ATOM 740 C C . GLU A 1 97 ? -8.704 5.612 13.037 1.00 92.69 97 GLU A C 1
ATOM 742 O O . GLU A 1 97 ? -9.650 4.827 13.004 1.00 92.69 97 GLU A O 1
ATOM 747 N N . GLY A 1 98 ? -7.770 5.534 13.993 1.00 92.19 98 GLY A N 1
ATOM 748 C CA . GLY A 1 98 ? -7.825 4.608 15.128 1.00 92.19 98 GLY A CA 1
ATOM 749 C C . GLY A 1 98 ? -7.127 3.261 14.914 1.00 92.19 98 GLY A C 1
ATOM 750 O O . GLY A 1 98 ? -7.286 2.357 15.738 1.00 92.19 98 GLY A O 1
ATOM 751 N N . CYS A 1 99 ? -6.340 3.100 13.844 1.00 93.31 99 CYS A N 1
ATOM 752 C CA . CYS A 1 99 ? -5.538 1.891 13.636 1.00 93.31 99 CYS A CA 1
ATOM 753 C C . CYS A 1 99 ? -4.341 1.870 14.598 1.00 93.31 99 CYS A C 1
ATOM 755 O O . CYS A 1 99 ? -3.466 2.734 14.527 1.00 93.31 99 CYS A O 1
ATOM 757 N N . ARG A 1 100 ? -4.266 0.851 15.464 1.00 89.94 100 ARG A N 1
ATOM 758 C CA . ARG A 1 100 ? -3.143 0.663 16.410 1.00 89.94 100 ARG A CA 1
ATOM 759 C C . ARG A 1 100 ? -1.901 0.050 15.766 1.00 89.94 100 ARG A C 1
ATOM 761 O O . ARG A 1 100 ? -0.791 0.264 16.237 1.00 89.94 100 ARG A O 1
ATOM 768 N N . ALA A 1 101 ? -2.111 -0.696 14.689 1.00 93.50 101 ALA A N 1
ATOM 769 C CA . ALA A 1 101 ? -1.071 -1.321 13.895 1.00 93.50 101 ALA A CA 1
ATOM 770 C C . ALA A 1 101 ? -1.289 -0.969 12.426 1.00 93.50 101 ALA A C 1
ATOM 772 O O . ALA A 1 101 ? -2.434 -0.937 11.953 1.00 93.50 101 ALA A O 1
ATOM 773 N N . VAL A 1 102 ? -0.194 -0.737 11.707 1.00 95.75 102 VAL A N 1
ATOM 774 C CA . VAL A 1 102 ? -0.213 -0.514 10.261 1.00 95.75 102 VAL A CA 1
ATOM 775 C C . VAL A 1 102 ? 0.749 -1.479 9.580 1.00 95.75 102 VAL A C 1
ATOM 777 O O . VAL A 1 102 ? 1.940 -1.497 9.893 1.00 95.75 102 VAL A O 1
ATOM 780 N N . LEU A 1 103 ? 0.219 -2.259 8.636 1.00 96.69 103 LEU A N 1
ATOM 781 C CA . LEU A 1 103 ? 0.993 -3.090 7.717 1.00 96.69 103 LEU A CA 1
ATOM 782 C C . LEU A 1 103 ? 1.307 -2.283 6.457 1.00 96.69 103 LEU A C 1
ATOM 784 O O . LEU A 1 103 ? 0.399 -1.916 5.714 1.00 96.69 103 LEU A O 1
ATOM 788 N N . ALA A 1 104 ? 2.582 -2.011 6.216 1.00 96.94 104 ALA A N 1
ATOM 789 C CA . ALA A 1 104 ? 3.065 -1.436 4.971 1.00 96.94 104 ALA A CA 1
ATOM 790 C C . ALA A 1 104 ? 3.505 -2.557 4.023 1.00 96.94 104 ALA A C 1
ATOM 792 O O . ALA A 1 104 ? 4.275 -3.432 4.417 1.00 96.94 104 ALA A O 1
ATOM 793 N N . LEU A 1 105 ? 3.024 -2.525 2.781 1.00 97.31 105 LEU A N 1
ATOM 794 C CA . LEU A 1 105 ? 3.351 -3.486 1.732 1.00 97.31 105 LEU A CA 1
ATOM 795 C C . LEU A 1 105 ? 4.004 -2.763 0.555 1.00 97.31 105 LEU A C 1
ATOM 797 O O . LEU A 1 105 ? 3.385 -1.919 -0.090 1.00 97.31 105 LEU A O 1
ATOM 801 N N . ALA A 1 106 ? 5.242 -3.131 0.256 1.00 96.12 106 ALA A N 1
ATOM 802 C CA . ALA A 1 106 ? 5.929 -2.759 -0.969 1.00 96.12 106 ALA A CA 1
ATOM 803 C C . ALA A 1 106 ? 5.756 -3.869 -2.002 1.00 96.12 106 ALA A C 1
ATOM 805 O O . ALA A 1 106 ? 6.130 -5.011 -1.741 1.00 96.12 106 ALA A O 1
ATOM 806 N N . ILE A 1 107 ? 5.194 -3.537 -3.160 1.00 95.31 107 ILE A N 1
ATOM 807 C CA . ILE A 1 107 ? 4.805 -4.490 -4.201 1.00 95.31 107 ILE A CA 1
ATOM 808 C C . ILE A 1 107 ? 5.553 -4.116 -5.482 1.00 95.31 107 ILE A C 1
ATOM 810 O O . ILE A 1 107 ? 5.266 -3.087 -6.093 1.00 95.31 107 ILE A O 1
ATOM 814 N N . VAL A 1 108 ? 6.528 -4.929 -5.890 1.00 94.69 108 VAL A N 1
ATOM 815 C CA . VAL A 1 108 ? 7.421 -4.602 -7.014 1.00 94.69 108 VAL A CA 1
ATOM 816 C C . VAL A 1 108 ? 7.257 -5.597 -8.156 1.00 94.69 108 VAL A C 1
ATOM 818 O O . VAL A 1 108 ? 7.486 -6.794 -7.989 1.00 94.69 108 VAL A O 1
ATOM 821 N N . PHE A 1 109 ? 6.903 -5.090 -9.335 1.00 91.75 109 PHE A N 1
ATOM 822 C CA . PHE A 1 109 ? 6.684 -5.882 -10.543 1.00 91.75 109 PHE A CA 1
ATOM 823 C C . PHE A 1 109 ? 7.868 -5.830 -11.506 1.00 91.75 109 PHE A C 1
ATOM 825 O O . PHE A 1 109 ? 8.361 -4.755 -11.844 1.00 91.75 109 PHE A O 1
ATOM 832 N N . ASP A 1 110 ? 8.231 -6.989 -12.044 1.00 90.06 110 ASP A N 1
ATOM 833 C CA . ASP A 1 110 ? 9.137 -7.168 -13.179 1.00 90.06 110 ASP A CA 1
ATOM 834 C C . ASP A 1 110 ? 8.439 -8.034 -14.239 1.00 90.06 110 ASP A C 1
ATOM 836 O O . ASP A 1 110 ? 8.435 -9.270 -14.193 1.00 90.06 110 ASP A O 1
ATOM 840 N N . GLY A 1 111 ? 7.729 -7.372 -15.156 1.00 83.81 111 GLY A N 1
ATOM 841 C CA . GLY A 1 111 ? 6.838 -8.040 -16.101 1.00 83.81 111 GLY A CA 1
ATOM 842 C C . GLY A 1 111 ? 5.798 -8.898 -15.373 1.00 83.81 111 GLY A C 1
ATOM 843 O O . GLY A 1 111 ? 4.918 -8.379 -14.698 1.00 83.81 111 GLY A O 1
ATOM 844 N N . LYS A 1 112 ? 5.897 -10.224 -15.515 1.00 82.50 112 LYS A N 1
ATOM 845 C CA . LYS A 1 112 ? 4.995 -11.187 -14.853 1.00 82.50 112 LYS A CA 1
ATOM 846 C C . LYS A 1 112 ? 5.468 -11.619 -13.462 1.00 82.50 112 LYS A C 1
ATOM 848 O O . LYS A 1 112 ? 4.747 -12.348 -12.784 1.00 82.50 112 LYS A O 1
ATOM 853 N N . ARG A 1 113 ? 6.683 -11.243 -13.060 1.00 87.62 113 ARG A N 1
ATOM 854 C CA . ARG A 1 113 ? 7.233 -11.542 -11.737 1.00 87.62 113 ARG A CA 1
ATOM 855 C C . ARG A 1 113 ? 6.838 -10.430 -10.775 1.00 87.62 113 ARG A C 1
ATOM 857 O O . ARG A 1 113 ? 6.793 -9.262 -11.152 1.00 87.62 113 ARG A O 1
ATOM 864 N N . LEU A 1 114 ? 6.556 -10.812 -9.539 1.00 91.31 114 LEU A N 1
ATOM 865 C CA . LEU A 1 114 ? 6.196 -9.915 -8.454 1.00 91.31 114 LEU A CA 1
ATOM 866 C C . LEU A 1 114 ? 6.941 -10.360 -7.201 1.00 91.31 114 LEU A C 1
ATOM 868 O O . LEU A 1 114 ? 6.972 -11.555 -6.905 1.00 91.31 114 LEU A O 1
ATOM 872 N N . GLU A 1 115 ? 7.448 -9.396 -6.443 1.00 95.75 115 GLU A N 1
ATOM 873 C CA . GLU A 1 115 ? 7.890 -9.608 -5.068 1.00 95.75 115 GLU A CA 1
ATOM 874 C C . GLU A 1 115 ? 7.205 -8.613 -4.131 1.00 95.75 115 GLU A C 1
ATOM 876 O O . GLU A 1 115 ? 6.908 -7.475 -4.508 1.00 95.75 115 GLU A O 1
ATOM 881 N N . VAL A 1 116 ? 6.930 -9.066 -2.908 1.00 96.06 116 VAL A N 1
ATOM 882 C CA . VAL A 1 116 ? 6.290 -8.265 -1.865 1.00 96.06 116 VAL A CA 1
ATOM 883 C C . VAL A 1 116 ? 7.205 -8.217 -0.653 1.00 96.06 116 VAL A C 1
ATOM 885 O O . 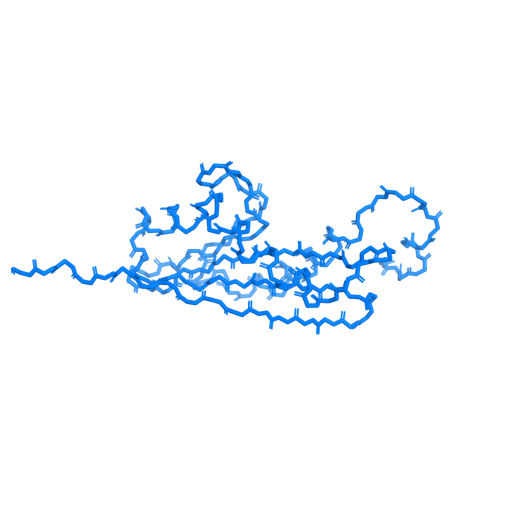VAL A 1 116 ? 7.707 -9.253 -0.215 1.00 96.06 116 VAL A O 1
ATOM 888 N N . ARG A 1 117 ? 7.402 -7.023 -0.095 1.00 96.88 117 ARG A N 1
ATOM 889 C CA . ARG A 1 117 ? 8.076 -6.827 1.191 1.00 96.88 117 ARG A CA 1
ATOM 890 C C . ARG A 1 117 ? 7.127 -6.147 2.161 1.00 96.88 117 ARG A C 1
ATOM 892 O O . ARG A 1 117 ? 6.529 -5.125 1.832 1.00 96.88 117 ARG A O 1
ATOM 899 N N . GLU A 1 118 ? 7.002 -6.720 3.350 1.00 95.44 118 GLU A N 1
ATOM 900 C CA . GLU A 1 118 ? 6.185 -6.164 4.419 1.00 95.44 118 GLU A CA 1
ATOM 901 C C . GLU A 1 118 ? 7.027 -5.444 5.472 1.00 95.44 118 GLU A C 1
ATOM 903 O O . GLU A 1 118 ? 8.154 -5.838 5.774 1.00 95.44 118 GLU A O 1
ATOM 908 N N . HIS A 1 119 ? 6.451 -4.396 6.049 1.00 92.62 119 HIS A N 1
ATOM 909 C CA . HIS A 1 119 ? 6.951 -3.750 7.252 1.00 92.62 119 HIS A CA 1
ATOM 910 C C . HIS A 1 119 ? 5.768 -3.449 8.174 1.00 92.62 119 HIS A C 1
ATOM 912 O O . HIS A 1 119 ? 4.810 -2.784 7.778 1.00 92.62 119 HIS A O 1
ATOM 918 N N . SER A 1 120 ? 5.806 -3.964 9.401 1.00 86.06 120 SER A N 1
ATOM 919 C CA . SER A 1 120 ? 4.766 -3.707 10.400 1.00 86.06 120 SER A CA 1
ATOM 920 C C . SER A 1 120 ? 5.238 -2.624 11.357 1.00 86.06 120 SER A C 1
ATOM 922 O O . SER A 1 120 ? 6.333 -2.718 11.903 1.00 86.06 120 SER A O 1
ATOM 924 N N . SER A 1 121 ? 4.398 -1.615 11.577 1.00 80.25 121 SER A N 1
ATOM 925 C CA . SER A 1 121 ? 4.645 -0.584 12.583 1.00 80.25 121 SER A CA 1
ATOM 926 C C . SER A 1 121 ? 3.479 -0.523 13.563 1.00 80.25 121 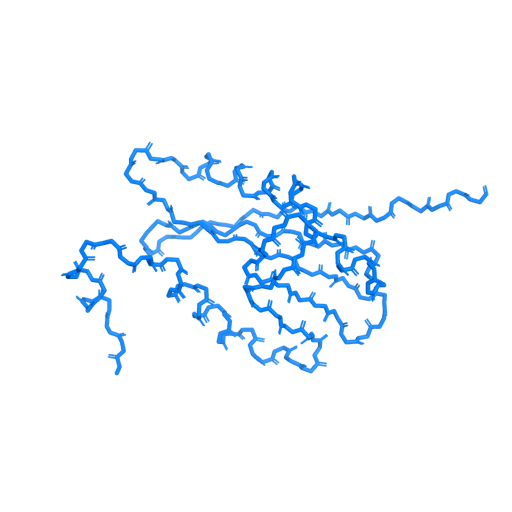SER A C 1
ATOM 928 O O . SER A 1 121 ? 2.345 -0.201 13.191 1.00 80.25 121 SER A O 1
ATOM 930 N N . ASP A 1 122 ? 3.773 -0.829 14.820 1.00 80.25 122 ASP A N 1
ATOM 931 C CA . ASP A 1 122 ? 2.830 -0.726 15.926 1.00 80.25 122 ASP A CA 1
ATOM 932 C C . ASP A 1 122 ? 2.987 0.631 16.615 1.00 80.25 122 ASP A C 1
ATOM 934 O O . ASP A 1 122 ? 4.074 1.215 16.647 1.00 80.25 122 ASP A O 1
ATOM 938 N N . VAL A 1 123 ? 1.897 1.159 17.169 1.00 64.94 123 VAL A N 1
ATOM 939 C CA . VAL A 1 123 ? 2.005 2.245 18.146 1.00 64.94 123 VAL A CA 1
ATOM 940 C C . VAL A 1 123 ? 2.639 1.639 19.398 1.00 64.94 123 VAL A C 1
ATOM 942 O O . VAL A 1 123 ? 2.040 0.762 20.021 1.00 64.94 123 VAL A O 1
ATOM 945 N N . ALA A 1 124 ? 3.861 2.066 19.743 1.00 53.44 124 ALA A N 1
ATOM 946 C CA . ALA A 1 124 ? 4.453 1.750 21.039 1.00 53.44 124 ALA A CA 1
ATOM 947 C C . ALA A 1 124 ? 3.442 2.171 22.108 1.00 53.44 124 ALA A C 1
ATOM 949 O O . ALA A 1 124 ? 3.010 3.321 22.105 1.00 53.44 124 ALA A O 1
ATOM 950 N N . GLY A 1 125 ? 2.992 1.223 22.934 1.00 46.09 125 GLY A N 1
ATOM 951 C CA . GLY A 1 125 ? 1.984 1.506 23.948 1.00 46.09 125 GLY A CA 1
ATOM 952 C C . GLY A 1 125 ? 2.440 2.684 24.797 1.00 46.09 125 GLY A C 1
ATOM 953 O O . GLY A 1 125 ? 3.563 2.660 25.302 1.00 46.09 125 GLY A O 1
ATOM 954 N N . ASP A 1 126 ? 1.591 3.705 24.914 1.00 46.38 126 ASP A N 1
ATOM 955 C CA . ASP A 1 126 ? 1.806 4.787 25.866 1.00 46.38 126 ASP A CA 1
ATOM 956 C C . ASP A 1 126 ? 2.027 4.138 27.237 1.00 46.38 126 ASP A C 1
ATOM 958 O O . ASP A 1 126 ? 1.149 3.452 27.771 1.00 46.38 126 ASP A O 1
ATOM 962 N N . GLY A 1 127 ? 3.253 4.269 27.749 1.00 41.19 127 GLY A N 1
ATOM 963 C CA . GLY A 1 127 ? 3.589 3.859 29.101 1.00 41.19 127 GLY A CA 1
ATOM 964 C C . GLY A 1 127 ? 2.672 4.593 30.072 1.00 41.19 127 GLY A C 1
ATOM 965 O O . GLY A 1 127 ? 2.549 5.815 29.993 1.00 41.19 127 GLY A O 1
ATOM 966 N N . GLN A 1 128 ? 2.004 3.815 30.923 1.00 36.56 128 GLN A N 1
ATOM 967 C CA . GLN A 1 128 ? 1.271 4.296 32.096 1.00 36.56 128 GLN A CA 1
ATOM 968 C C . GLN A 1 128 ? 2.166 5.098 33.035 1.00 36.56 128 GLN A C 1
ATOM 970 O O . GLN A 1 128 ? 3.353 4.722 33.181 1.00 36.56 128 GLN A O 1
#

Sequence (128 aa):
MLSYHDTAGGEGRAPEAVYQSFVLGLLANLGDRYRIRSNIESGLGRADILMSPVEAGGRGIVMEFKRLGENQSMDRQLTAAPSQIEEKRYPATLRAEGCRAVLALAIVFDGKRLEVREHSSDVAGDGQ

Mean predicted aligned error: 7.3 Å

InterPro domains:
  IPR012547 PD-(D/E)XK nuclease superfamily 9 [PF08011] (15-116)

Radius of gyration: 15.81 Å; Cα contacts (8 Å, |Δi|>4): 223; chains: 1; bounding box: 36×26×60 Å

Foldseek 3Di:
DDDPVVVVPDPDDDPQVVVLVVVVVVCVVCVQQWDKDAQDDAQQHTFGIWTAGPDAQDEIETEDEEEDDPPRDPVVQLVVQVVCCVVSVRCVVNVVVRHQKYKYWYWYDYPPDIDIDIDIDGDPPDDD

Organism: NCBI:txid2126332

Secondary structure (DSSP, 8-state):
---GGGSSSSTTS-HHHHHHHHHHHHHGGGTTTEEEEEEEEETTEEEEEEEEESSTTPPEEEEEEEE--TT--HHHHHHHHHHHHHHTTTHHHHHHTT-SEEEEEEEEEETTEEEEEEEEEE------